Protein AF-A0A438GNC3-F1 (afdb_monomer_lite)

Secondary structure (DSSP, 8-state):
-PPPPHHHHHHHHHHHHHHHHHHHHHHHHHHHHHHHHHHHHHHHHHHHHHHS-TT--SS-TT--HHHHHHHHHHHHHHHHHS-S---------TTTTTS--

InterPro domains:
  IPR000477 Reverse transcriptase domain [PF00078] (32-99)

Sequence (101 aa):
MGALSQEEVVVREGARGEFHKWALMEETSWRLYKILAKVLANRLTKVVCKVVSKFQNAFVEGRQILDAVLVANEAINSMMKSNNCEVLCKLDIKKAYDHAN

Radius of gyration: 27.54 Å; chains: 1; bounding box: 53×39×77 Å

Organism: Vitis vinifera (NCBI:txid29760)

Foldseek 3Di:
DDDDPPVVVVVVVVVVVVVVVVVVVVVVVVVVVVVVVVVVVVVVLVVCVVVPDPQPQPPHPPRDVVVNVVVVVVVVVVVVVPPDDDDDDDDDDPPPPVPDD

pLDDT: mean 73.62, std 10.54, range [45.34, 88.94]

Structure (mmCIF, N/CA/C/O backbone):
data_AF-A0A438GNC3-F1
#
_entry.id   AF-A0A438GNC3-F1
#
loop_
_atom_site.group_PDB
_atom_site.id
_atom_site.type_symbol
_atom_site.label_atom_id
_atom_site.label_alt_id
_atom_site.label_comp_id
_atom_site.label_asym_id
_atom_site.label_entity_id
_atom_site.label_seq_id
_atom_site.pdbx_PDB_ins_code
_atom_site.Cartn_x
_atom_site.Cartn_y
_atom_site.Cartn_z
_atom_site.occupancy
_atom_site.B_iso_or_equiv
_atom_site.auth_seq_id
_atom_site.auth_comp_id
_atom_site.auth_asym_id
_atom_site.auth_atom_id
_atom_site.pdbx_PDB_model_num
ATOM 1 N N . MET A 1 1 ? 35.516 27.659 -39.588 1.00 45.34 1 MET A N 1
ATOM 2 C CA . MET A 1 1 ? 34.314 26.838 -39.332 1.00 45.34 1 MET A CA 1
ATOM 3 C C . MET A 1 1 ? 34.513 25.528 -40.074 1.00 45.34 1 MET A C 1
ATOM 5 O O . MET A 1 1 ? 34.479 25.540 -41.295 1.00 45.34 1 MET A O 1
ATOM 9 N N . GLY A 1 2 ? 34.893 24.462 -39.366 1.00 57.38 2 GLY A N 1
ATOM 10 C CA . GLY A 1 2 ? 35.213 23.173 -39.986 1.00 57.38 2 GLY A CA 1
ATOM 11 C C . GLY A 1 2 ? 33.939 22.458 -40.420 1.00 57.38 2 GLY A C 1
ATOM 12 O O . GLY A 1 2 ? 33.034 22.286 -39.606 1.00 57.38 2 GLY A O 1
ATOM 13 N N . ALA A 1 3 ? 33.855 22.084 -41.695 1.00 63.38 3 ALA A N 1
ATOM 14 C CA . ALA A 1 3 ? 32.825 21.175 -42.171 1.00 63.38 3 ALA A CA 1
ATOM 15 C C . ALA A 1 3 ? 33.071 19.806 -41.521 1.00 63.38 3 ALA A C 1
ATOM 17 O O . ALA A 1 3 ? 34.154 19.243 -41.670 1.00 63.38 3 ALA A O 1
ATOM 18 N N . LEU A 1 4 ? 32.099 19.310 -40.755 1.00 68.75 4 LEU A N 1
ATOM 19 C CA . LEU A 1 4 ? 32.152 17.958 -40.205 1.00 68.75 4 LEU A CA 1
ATOM 20 C C . LEU A 1 4 ? 32.075 16.966 -41.367 1.00 68.75 4 LEU A C 1
ATOM 22 O O . LEU A 1 4 ? 31.210 17.099 -42.238 1.00 68.75 4 LEU A O 1
ATOM 26 N N . SER A 1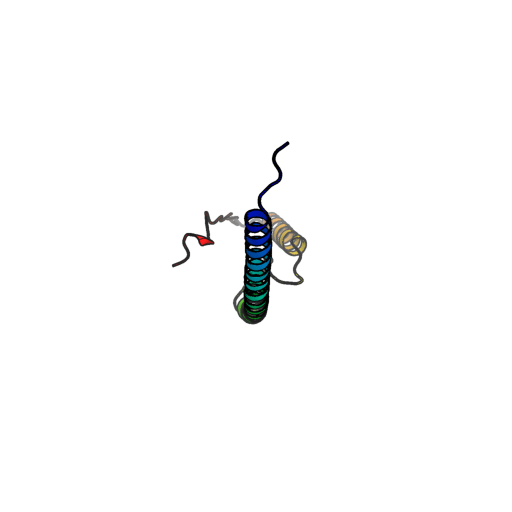 5 ? 32.990 15.998 -41.385 1.00 77.81 5 SER A N 1
ATOM 27 C CA . SER A 1 5 ? 33.048 14.964 -42.414 1.00 77.81 5 SER A CA 1
ATOM 28 C C . SER A 1 5 ? 31.726 14.202 -42.465 1.00 77.81 5 SER A C 1
ATOM 30 O O . SER A 1 5 ? 31.139 13.865 -41.437 1.00 77.81 5 SER A O 1
ATOM 32 N N . GLN A 1 6 ? 31.258 13.922 -43.678 1.00 77.50 6 GLN A N 1
ATOM 33 C CA . GLN A 1 6 ? 29.962 13.297 -43.956 1.00 77.50 6 GLN A CA 1
ATOM 34 C C . GLN A 1 6 ? 29.767 11.962 -43.206 1.00 77.50 6 GLN A C 1
ATOM 36 O O . GLN A 1 6 ? 28.651 11.624 -42.818 1.00 77.50 6 GLN A O 1
ATOM 41 N N . GLU A 1 7 ? 30.860 11.256 -42.908 1.00 77.50 7 GLU A N 1
ATOM 42 C CA . GLU A 1 7 ? 30.883 10.043 -42.083 1.00 77.50 7 GLU A CA 1
ATOM 43 C C . GLU A 1 7 ? 30.495 10.289 -40.619 1.00 77.50 7 GLU A C 1
ATOM 45 O O . GLU A 1 7 ? 29.727 9.511 -40.062 1.00 77.50 7 GLU A O 1
ATOM 50 N N . GLU A 1 8 ? 30.937 11.381 -39.985 1.00 77.25 8 GLU A N 1
ATOM 51 C CA . GLU A 1 8 ? 30.569 11.679 -38.592 1.00 77.25 8 GLU A CA 1
ATOM 52 C C . GLU A 1 8 ? 29.079 12.000 -38.455 1.00 77.25 8 GLU A C 1
ATOM 54 O O . GLU A 1 8 ? 28.445 11.647 -37.457 1.00 77.25 8 GLU A O 1
ATOM 59 N N . VAL A 1 9 ? 28.505 12.653 -39.470 1.00 78.56 9 VAL A N 1
ATOM 60 C CA . VAL A 1 9 ? 27.064 12.919 -39.529 1.00 78.56 9 VAL A CA 1
ATOM 61 C C . VAL A 1 9 ? 26.305 11.599 -39.643 1.00 78.56 9 VAL A C 1
ATOM 63 O O . VAL A 1 9 ? 25.396 11.367 -38.851 1.00 78.56 9 VAL A O 1
ATOM 66 N N . VAL A 1 10 ? 26.724 10.696 -40.534 1.00 80.31 10 VAL A N 1
ATOM 67 C CA . VAL A 1 10 ? 26.112 9.365 -40.697 1.00 80.31 10 VAL A CA 1
ATOM 68 C C . VAL A 1 10 ? 26.254 8.506 -39.433 1.00 80.31 10 VAL A C 1
ATOM 70 O O . VAL A 1 10 ? 25.293 7.855 -39.027 1.00 80.31 10 VAL A O 1
ATOM 73 N N . VAL A 1 11 ? 27.401 8.545 -38.749 1.00 81.12 11 VAL A N 1
ATOM 74 C CA . VAL A 1 11 ? 27.616 7.831 -37.477 1.00 81.12 11 VAL A CA 1
ATOM 75 C C . VAL A 1 11 ? 26.701 8.375 -36.376 1.00 81.12 11 VAL A C 1
ATOM 77 O O . VAL A 1 11 ? 26.101 7.601 -35.629 1.00 81.12 11 VAL A O 1
ATOM 80 N N . ARG A 1 12 ? 26.531 9.701 -36.286 1.00 76.12 12 ARG A N 1
ATOM 81 C CA . ARG A 1 12 ? 25.614 10.335 -35.324 1.00 76.12 12 ARG A CA 1
ATOM 82 C C . ARG A 1 12 ? 24.147 10.043 -35.632 1.00 76.12 12 ARG A C 1
ATOM 84 O O . ARG A 1 12 ? 23.365 9.848 -34.705 1.00 76.12 12 ARG A O 1
ATOM 91 N N . GLU A 1 13 ? 23.775 9.998 -36.907 1.00 81.62 13 GLU A N 1
ATOM 92 C CA . GLU A 1 13 ? 22.441 9.596 -37.367 1.00 81.62 13 GLU A CA 1
ATOM 93 C C . GLU A 1 13 ? 22.157 8.125 -37.019 1.00 81.62 13 GLU A C 1
ATOM 95 O O . GLU A 1 13 ? 21.114 7.823 -36.438 1.00 81.62 13 GLU A O 1
ATOM 100 N N . GLY A 1 14 ? 23.113 7.224 -37.278 1.00 81.06 14 GLY A N 1
ATOM 101 C CA . GLY A 1 14 ? 23.021 5.805 -36.925 1.00 81.06 14 GLY A CA 1
ATOM 102 C C . GLY A 1 14 ? 22.894 5.585 -35.418 1.00 81.06 14 GLY A C 1
ATOM 103 O O . GLY A 1 14 ? 21.996 4.871 -34.973 1.00 81.06 14 GLY A O 1
ATOM 104 N N . ALA A 1 15 ? 23.716 6.274 -34.621 1.00 83.44 15 ALA A N 1
ATOM 105 C CA . ALA A 1 15 ? 23.622 6.232 -33.165 1.00 83.44 15 ALA A CA 1
ATOM 106 C C . ALA A 1 15 ? 22.255 6.735 -32.678 1.00 83.44 15 ALA A C 1
ATOM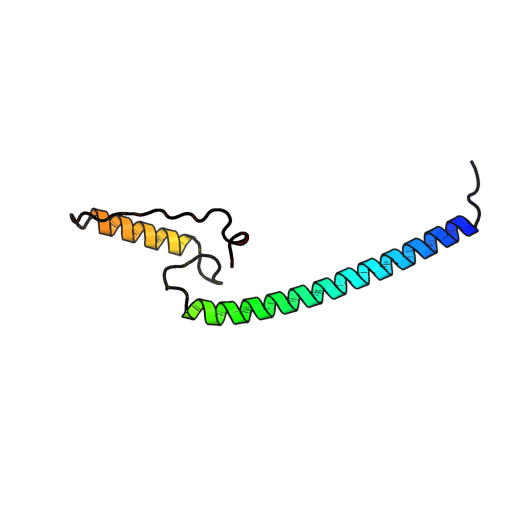 108 O O . ALA A 1 15 ? 21.622 6.082 -31.853 1.00 83.44 15 ALA A O 1
ATOM 109 N N . ARG A 1 16 ? 21.746 7.853 -33.218 1.00 79.50 16 ARG A N 1
ATOM 110 C CA . ARG A 1 16 ? 20.408 8.370 -32.874 1.00 79.50 16 ARG A CA 1
ATOM 111 C C . ARG A 1 16 ? 19.295 7.374 -33.192 1.00 79.50 16 ARG A C 1
ATOM 113 O O . ARG A 1 16 ? 18.373 7.241 -32.386 1.00 79.50 16 ARG A O 1
ATOM 120 N N . GLY A 1 17 ? 19.375 6.691 -34.333 1.00 83.31 17 GLY A N 1
ATOM 121 C CA . GLY A 1 17 ? 18.418 5.656 -34.720 1.00 83.31 17 GLY A CA 1
ATOM 122 C C . GLY A 1 17 ? 18.450 4.453 -33.777 1.00 83.31 17 GLY A C 1
ATOM 123 O O . GLY A 1 17 ? 17.399 3.974 -33.356 1.00 83.31 17 GLY A O 1
ATOM 124 N N . GLU A 1 18 ? 19.643 4.012 -33.382 1.00 87.00 18 GLU A N 1
ATOM 125 C CA . GLU A 1 18 ? 19.821 2.962 -32.378 1.00 87.00 18 GLU A CA 1
ATOM 126 C C . GLU A 1 18 ? 19.235 3.390 -31.027 1.00 87.00 18 GLU A C 1
ATOM 128 O O . GLU A 1 18 ? 18.390 2.679 -30.489 1.00 87.00 18 GLU A O 1
ATOM 133 N N . PHE A 1 19 ? 19.570 4.578 -30.509 1.00 83.50 19 PHE A N 1
ATOM 134 C CA . PHE A 1 19 ? 19.012 5.088 -29.247 1.00 83.50 19 PHE A CA 1
ATOM 135 C C . PHE A 1 19 ? 17.477 5.131 -29.245 1.00 83.50 19 PHE A C 1
ATOM 137 O O . PHE A 1 19 ? 16.863 4.789 -28.238 1.00 83.50 19 PHE A O 1
ATOM 144 N N . HIS A 1 20 ? 16.844 5.485 -30.368 1.00 82.50 20 HIS A N 1
ATOM 145 C CA . HIS A 1 20 ? 15.382 5.436 -30.482 1.00 82.50 20 HIS A CA 1
ATOM 146 C C . HIS A 1 20 ? 14.840 4.006 -30.400 1.00 82.50 20 HIS A C 1
ATOM 148 O O . HIS A 1 20 ? 13.832 3.779 -29.731 1.00 82.50 20 HIS A O 1
ATOM 154 N N . LYS A 1 21 ? 15.503 3.029 -31.032 1.00 86.19 21 LYS A N 1
ATOM 155 C CA . LYS A 1 21 ? 15.119 1.615 -30.904 1.00 86.19 21 LYS A CA 1
ATO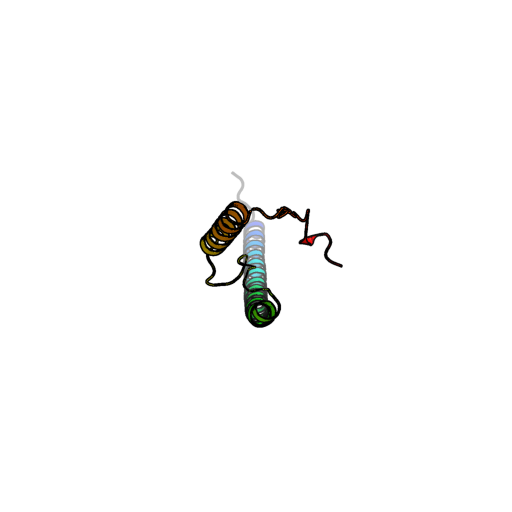M 156 C C . LYS A 1 21 ? 15.249 1.132 -29.458 1.00 86.19 21 LYS A C 1
ATOM 158 O O . LYS A 1 21 ? 14.326 0.489 -28.964 1.00 86.19 21 LYS A O 1
ATOM 163 N N . TRP A 1 22 ? 16.343 1.475 -28.773 1.00 86.19 22 TRP A N 1
ATOM 164 C CA . TRP A 1 22 ? 16.556 1.134 -27.360 1.00 86.19 22 TRP A CA 1
ATOM 165 C C . TRP A 1 22 ? 15.483 1.752 -26.456 1.00 86.19 22 TRP A C 1
ATOM 167 O O . TRP A 1 22 ? 14.879 1.039 -25.658 1.00 86.19 22 TRP A O 1
ATOM 177 N N . ALA A 1 23 ? 15.165 3.036 -26.642 1.00 85.06 23 ALA A N 1
ATOM 178 C CA . ALA A 1 23 ? 14.137 3.725 -25.861 1.00 85.06 23 ALA A CA 1
ATOM 179 C C . ALA A 1 23 ? 12.738 3.107 -26.052 1.00 85.06 23 ALA A C 1
ATOM 181 O O . ALA A 1 23 ? 12.008 2.893 -25.086 1.00 85.06 23 ALA A O 1
ATOM 182 N N . LEU A 1 24 ? 12.372 2.753 -27.289 1.00 84.81 24 LEU A N 1
ATOM 183 C CA . LEU A 1 24 ? 11.100 2.081 -27.579 1.00 84.81 24 LEU A CA 1
ATOM 184 C C . LEU A 1 24 ? 11.043 0.664 -26.985 1.00 84.81 24 LEU A C 1
ATOM 186 O O . LEU A 1 24 ? 9.990 0.226 -26.509 1.00 84.81 24 LEU A O 1
ATOM 190 N N . MET A 1 25 ? 12.164 -0.057 -26.983 1.00 82.62 25 MET A N 1
ATOM 191 C CA . MET A 1 25 ? 12.262 -1.382 -26.369 1.00 82.62 25 MET A CA 1
ATOM 192 C C . MET A 1 25 ? 12.108 -1.308 -24.841 1.00 82.62 25 MET A C 1
ATOM 194 O O . MET A 1 25 ? 11.385 -2.111 -24.248 1.00 82.62 25 MET A O 1
ATOM 198 N N . GLU A 1 26 ? 12.716 -0.308 -24.205 1.00 82.50 26 GLU A N 1
ATOM 199 C CA . GLU A 1 26 ? 12.590 -0.068 -22.766 1.00 82.50 26 GLU A CA 1
ATOM 200 C C . GLU A 1 26 ? 11.160 0.348 -22.382 1.00 82.50 26 GLU A C 1
ATOM 202 O O . GLU A 1 26 ? 10.572 -0.223 -21.459 1.00 82.50 26 GLU A O 1
ATOM 207 N N . GLU A 1 27 ? 10.538 1.255 -23.143 1.00 81.00 27 GLU A N 1
ATOM 208 C CA . GLU A 1 27 ? 9.152 1.670 -22.912 1.00 81.00 27 GLU A CA 1
ATOM 209 C C . GLU A 1 27 ? 8.153 0.517 -23.050 1.00 81.00 27 GLU A C 1
ATOM 211 O O . GLU A 1 27 ? 7.213 0.403 -22.257 1.00 81.00 27 GLU A O 1
ATOM 216 N N . THR A 1 28 ? 8.314 -0.335 -24.062 1.00 83.94 28 THR A N 1
ATOM 217 C CA . THR A 1 28 ? 7.391 -1.454 -24.306 1.00 83.94 28 THR A CA 1
ATOM 218 C C . THR A 1 28 ? 7.521 -2.535 -23.237 1.00 83.94 28 THR A C 1
ATOM 220 O O . THR A 1 28 ? 6.502 -2.996 -22.715 1.00 83.94 28 THR A O 1
ATOM 223 N N . SER A 1 29 ? 8.749 -2.872 -22.837 1.00 88.94 29 SER A N 1
ATOM 224 C CA . SER A 1 29 ? 9.013 -3.807 -21.739 1.00 88.94 29 SER A CA 1
ATOM 225 C C . SER A 1 29 ? 8.438 -3.294 -20.411 1.00 88.94 29 SER A C 1
ATOM 227 O O . SER A 1 29 ? 7.708 -4.003 -19.708 1.00 88.94 29 SER A O 1
ATOM 229 N N . TRP A 1 30 ? 8.652 -2.009 -20.112 1.00 85.44 30 TRP A N 1
ATOM 230 C CA . TRP A 1 30 ? 8.112 -1.357 -18.920 1.00 85.44 30 TRP A CA 1
ATOM 231 C C . TRP A 1 30 ? 6.579 -1.354 -18.880 1.00 85.44 30 TRP A C 1
ATOM 233 O O . TRP A 1 30 ? 5.971 -1.625 -17.839 1.00 85.44 30 TRP A O 1
ATOM 243 N N . ARG A 1 31 ? 5.922 -1.082 -20.015 1.00 85.88 31 ARG A N 1
ATOM 244 C CA . ARG A 1 31 ? 4.453 -1.095 -20.112 1.00 85.88 31 ARG A CA 1
ATOM 245 C C . ARG A 1 31 ? 3.875 -2.471 -19.782 1.00 85.88 31 ARG A C 1
ATOM 247 O O . ARG A 1 31 ? 2.891 -2.541 -19.044 1.00 85.88 31 ARG A O 1
ATOM 254 N N . LEU A 1 32 ? 4.489 -3.549 -20.270 1.00 86.12 32 LEU A N 1
ATOM 255 C CA . LEU A 1 32 ? 4.065 -4.921 -19.969 1.00 86.12 32 LEU A CA 1
ATOM 256 C C . LEU A 1 32 ? 4.221 -5.244 -18.481 1.00 86.12 32 LEU A C 1
ATOM 258 O O . LEU A 1 32 ? 3.269 -5.714 -17.853 1.00 86.12 32 LEU A O 1
ATOM 262 N N . TYR A 1 33 ? 5.376 -4.917 -17.896 1.00 87.44 33 TYR A N 1
ATOM 263 C CA . TYR A 1 33 ? 5.612 -5.088 -16.462 1.00 87.44 33 TYR A CA 1
ATOM 264 C C . TYR A 1 33 ? 4.572 -4.337 -15.622 1.00 87.44 33 TYR A C 1
ATOM 266 O O . TYR A 1 33 ? 3.991 -4.895 -14.691 1.00 87.44 33 TYR A O 1
ATOM 274 N N . LYS A 1 34 ? 4.256 -3.092 -15.993 1.00 86.62 34 LYS A N 1
ATOM 275 C CA . LYS A 1 34 ? 3.269 -2.266 -15.290 1.00 86.62 34 LYS A CA 1
ATOM 276 C C . LYS A 1 34 ? 1.861 -2.865 -15.339 1.00 86.62 34 LYS A C 1
ATOM 278 O O . LYS A 1 34 ? 1.144 -2.816 -14.339 1.00 86.62 34 LYS A O 1
ATOM 283 N N . ILE A 1 35 ? 1.459 -3.439 -16.476 1.00 87.06 35 ILE A N 1
ATOM 284 C CA . ILE A 1 35 ? 0.161 -4.116 -16.618 1.00 87.06 35 ILE A CA 1
ATOM 285 C C . ILE A 1 35 ? 0.126 -5.376 -15.749 1.00 87.06 35 ILE A C 1
ATOM 287 O O . ILE A 1 35 ? -0.823 -5.558 -14.986 1.00 87.06 35 ILE A O 1
ATOM 291 N N . LEU A 1 36 ? 1.170 -6.207 -15.804 1.00 85.62 36 LEU A N 1
ATOM 292 C CA . LEU A 1 36 ? 1.279 -7.420 -14.989 1.00 85.62 36 LEU A CA 1
ATOM 293 C C . LEU A 1 36 ? 1.242 -7.103 -13.490 1.00 85.62 36 LEU A C 1
ATOM 295 O O . LEU A 1 36 ? 0.457 -7.703 -12.755 1.00 85.62 36 LEU A O 1
ATOM 299 N N . ALA A 1 37 ? 2.013 -6.106 -13.049 1.00 86.25 37 ALA A N 1
ATOM 300 C CA . ALA A 1 37 ? 2.016 -5.637 -11.669 1.00 86.25 37 ALA A CA 1
ATOM 301 C C . ALA A 1 37 ? 0.626 -5.149 -11.233 1.00 86.25 37 ALA A C 1
ATOM 303 O O . ALA A 1 37 ? 0.171 -5.472 -10.137 1.00 86.25 37 ALA A O 1
ATOM 304 N N . LYS A 1 38 ? -0.095 -4.432 -12.105 1.00 83.50 38 LYS A N 1
ATOM 305 C CA . LYS A 1 38 ? -1.443 -3.929 -11.811 1.00 83.50 38 LYS A CA 1
ATOM 306 C C . LYS A 1 38 ? -2.484 -5.047 -11.726 1.00 83.50 38 LYS A C 1
ATOM 308 O O . LYS A 1 38 ? -3.331 -5.024 -10.838 1.00 83.50 38 LYS A O 1
ATOM 313 N N . VAL A 1 39 ? -2.408 -6.056 -12.596 1.00 85.94 39 VAL A N 1
ATOM 314 C CA . VAL A 1 39 ? -3.275 -7.245 -12.519 1.00 85.94 39 VAL A CA 1
ATOM 315 C C . VAL A 1 39 ? -2.995 -8.036 -11.243 1.00 85.94 39 VAL A C 1
ATOM 317 O O . VAL A 1 39 ? -3.935 -8.448 -10.559 1.00 85.94 39 VAL A O 1
ATOM 320 N N . LEU A 1 40 ? -1.720 -8.225 -10.896 1.00 83.81 40 LEU A N 1
ATOM 321 C CA . LEU A 1 40 ? -1.323 -8.916 -9.675 1.00 83.81 40 LEU A CA 1
ATOM 322 C C . LEU A 1 40 ? -1.814 -8.164 -8.435 1.00 83.81 40 LEU A C 1
ATOM 324 O O . LEU A 1 40 ? -2.452 -8.776 -7.581 1.00 83.81 40 LEU A O 1
ATOM 328 N N . ALA A 1 41 ? -1.609 -6.846 -8.386 1.00 80.44 41 ALA A N 1
ATOM 329 C CA . ALA A 1 41 ? -2.118 -5.989 -7.323 1.00 80.44 41 ALA A CA 1
ATOM 330 C C . ALA A 1 41 ? -3.641 -6.119 -7.193 1.00 80.44 41 ALA A C 1
ATOM 332 O O . ALA A 1 41 ? -4.129 -6.428 -6.116 1.00 80.44 41 ALA A O 1
ATOM 333 N N . ASN A 1 42 ? -4.398 -6.023 -8.290 1.00 80.25 42 ASN A N 1
ATOM 334 C CA . ASN A 1 42 ? -5.860 -6.145 -8.257 1.00 80.25 42 ASN A CA 1
ATOM 335 C C . ASN A 1 42 ? -6.344 -7.517 -7.753 1.00 80.25 42 ASN A C 1
ATOM 337 O O . ASN A 1 42 ? -7.373 -7.610 -7.080 1.00 80.25 42 ASN A O 1
ATOM 341 N N . ARG A 1 43 ? -5.626 -8.602 -8.071 1.00 79.81 43 ARG A N 1
ATOM 342 C CA . ARG A 1 43 ? -5.937 -9.948 -7.558 1.00 79.81 43 ARG A CA 1
ATOM 343 C C . ARG A 1 43 ? -5.580 -10.085 -6.082 1.00 79.81 43 ARG A C 1
ATOM 345 O O . ARG A 1 43 ? -6.373 -10.651 -5.331 1.00 79.81 43 ARG A O 1
ATOM 352 N N . LEU A 1 44 ? -4.430 -9.553 -5.672 1.00 76.06 44 LEU A N 1
ATOM 353 C CA . LEU A 1 44 ? -3.991 -9.547 -4.280 1.00 76.06 44 LEU A CA 1
ATOM 354 C C . LEU A 1 44 ? -4.933 -8.711 -3.422 1.00 76.06 44 LEU A C 1
ATOM 356 O O . LEU A 1 44 ? -5.384 -9.217 -2.406 1.00 76.06 44 LEU A O 1
ATOM 360 N N . THR A 1 45 ? -5.346 -7.522 -3.860 1.00 69.38 45 THR A N 1
ATOM 361 C CA . THR A 1 45 ? -6.311 -6.680 -3.141 1.00 69.38 45 THR A CA 1
ATOM 362 C C . THR A 1 45 ? -7.603 -7.438 -2.837 1.00 69.38 45 THR A C 1
ATOM 364 O O . THR A 1 45 ? -8.087 -7.375 -1.716 1.00 69.38 45 THR A O 1
ATOM 367 N N . LYS A 1 46 ? -8.129 -8.261 -3.757 1.00 67.62 46 LYS A N 1
ATOM 368 C CA . LYS A 1 46 ? -9.335 -9.076 -3.492 1.00 67.62 46 LYS A CA 1
ATOM 369 C C . LYS A 1 46 ? -9.157 -10.111 -2.375 1.00 67.62 46 LYS A C 1
ATOM 371 O O . LYS A 1 46 ? -10.124 -10.425 -1.684 1.00 67.62 46 LYS A O 1
ATOM 376 N N . VAL A 1 47 ? -7.959 -10.673 -2.222 1.00 69.62 47 VAL A N 1
ATOM 377 C CA . VAL A 1 47 ? -7.648 -11.676 -1.187 1.00 69.62 47 VAL A CA 1
ATOM 378 C C . VAL A 1 47 ? -7.251 -10.990 0.116 1.00 69.62 47 VAL A C 1
ATOM 380 O O . VAL A 1 47 ? -7.755 -11.342 1.178 1.00 69.62 47 VAL A O 1
ATOM 383 N N . VAL A 1 48 ? -6.420 -9.955 0.027 1.00 66.38 48 VAL A N 1
ATOM 384 C CA . VAL A 1 48 ? -6.001 -9.105 1.139 1.00 66.38 48 VAL A CA 1
ATOM 385 C C . VAL A 1 48 ? -7.220 -8.454 1.782 1.00 66.38 48 VAL A C 1
ATOM 387 O O . VAL A 1 48 ? -7.330 -8.522 2.991 1.00 66.38 48 VAL A O 1
ATOM 390 N N . CYS A 1 49 ? -8.218 -7.972 1.036 1.00 61.72 49 CYS A N 1
ATOM 391 C CA . CYS A 1 49 ? -9.466 -7.460 1.617 1.00 61.72 49 CYS A CA 1
ATOM 392 C C . CYS A 1 49 ? -10.266 -8.494 2.433 1.00 61.72 49 CYS A C 1
ATOM 394 O O . CYS A 1 49 ? -11.112 -8.087 3.224 1.00 61.72 49 CYS A O 1
ATOM 396 N N . LYS A 1 50 ? -10.032 -9.805 2.257 1.00 62.31 50 LYS A N 1
ATOM 397 C CA . LYS A 1 50 ? -10.632 -10.858 3.100 1.00 62.31 50 LYS A CA 1
ATOM 398 C C . LYS A 1 50 ? -9.810 -11.156 4.356 1.00 62.31 50 LYS A C 1
ATOM 400 O O . LYS A 1 50 ? -10.380 -11.592 5.348 1.00 62.31 50 LYS A O 1
ATOM 405 N N . VAL A 1 51 ? -8.493 -10.958 4.299 1.00 60.97 51 VAL A N 1
ATOM 406 C CA . VAL A 1 51 ? -7.554 -11.208 5.410 1.00 60.97 51 VAL A CA 1
ATOM 407 C C . VAL A 1 51 ? -7.376 -9.961 6.285 1.00 60.97 51 VAL A C 1
ATOM 409 O O . VAL A 1 51 ? -7.131 -10.054 7.483 1.00 60.97 51 VAL A O 1
ATOM 412 N N . VAL A 1 52 ? -7.530 -8.783 5.690 1.00 58.22 52 VAL A N 1
ATOM 413 C CA . VAL A 1 52 ? -7.362 -7.481 6.322 1.00 58.22 52 VAL A CA 1
ATOM 414 C C . VAL A 1 52 ? -8.641 -7.079 7.047 1.00 58.22 52 VAL A C 1
ATOM 416 O O . VAL A 1 52 ? -9.737 -7.097 6.487 1.00 58.22 52 VAL A O 1
ATOM 419 N N . SER A 1 53 ? -8.482 -6.703 8.316 1.00 56.81 53 SER A N 1
ATOM 420 C CA . SER A 1 53 ? -9.578 -6.306 9.198 1.00 56.81 53 SER A CA 1
ATOM 421 C C . SER A 1 53 ? -10.367 -5.114 8.639 1.00 56.81 53 SER A C 1
ATOM 423 O O . SER A 1 53 ? -9.827 -4.246 7.945 1.00 56.81 53 SER A O 1
ATOM 425 N N . LYS A 1 54 ? -11.659 -5.028 8.986 1.00 58.84 54 LYS A N 1
ATOM 426 C CA . LYS A 1 54 ? -12.572 -3.945 8.565 1.00 58.84 54 LYS A CA 1
ATOM 427 C C . LYS A 1 54 ? -12.060 -2.540 8.917 1.00 58.84 54 LYS A C 1
ATO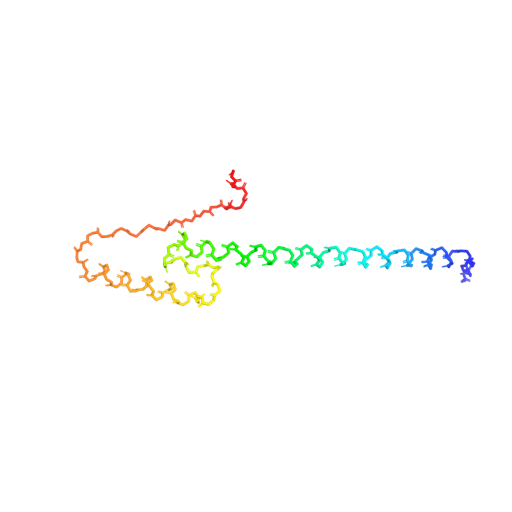M 429 O O . LYS A 1 54 ? -12.495 -1.578 8.301 1.00 58.84 54 LYS A O 1
ATOM 434 N N . PHE A 1 55 ? -11.118 -2.436 9.852 1.00 55.19 55 PHE A N 1
ATOM 435 C CA . PHE A 1 55 ? -10.564 -1.178 10.352 1.00 55.19 55 PHE A CA 1
ATOM 436 C C . PHE A 1 55 ? -9.267 -0.722 9.666 1.00 55.19 55 PHE A C 1
ATOM 438 O O . PHE A 1 55 ? -8.805 0.392 9.901 1.00 55.19 55 PHE A O 1
ATOM 445 N N . GLN A 1 56 ? -8.656 -1.546 8.811 1.00 57.97 56 GLN A N 1
ATOM 446 C CA . GLN A 1 56 ? -7.432 -1.166 8.107 1.00 57.97 56 GLN A CA 1
ATOM 447 C C . GLN A 1 56 ? -7.807 -0.447 6.802 1.00 57.97 56 GLN A C 1
ATOM 449 O O . GLN A 1 56 ? -8.114 -1.063 5.783 1.00 57.97 56 GLN A O 1
ATOM 454 N N . ASN A 1 57 ? -7.845 0.884 6.881 1.00 56.53 57 ASN A N 1
ATOM 455 C CA . ASN A 1 57 ? -8.342 1.777 5.826 1.00 56.53 57 ASN A CA 1
ATOM 456 C C . ASN A 1 57 ? -7.253 2.307 4.876 1.00 56.53 57 ASN A C 1
ATOM 458 O O . ASN A 1 57 ? -7.558 3.051 3.949 1.00 56.53 57 ASN A O 1
ATOM 462 N N . ALA A 1 58 ? -5.988 1.928 5.074 1.00 51.75 58 ALA A N 1
ATOM 463 C CA . ALA A 1 58 ? -4.894 2.315 4.187 1.00 51.75 58 ALA A CA 1
ATOM 464 C C . ALA A 1 58 ? -4.788 1.352 2.987 1.00 51.75 58 ALA A C 1
ATOM 466 O O . ALA A 1 58 ? -4.814 0.137 3.166 1.00 51.75 58 ALA A O 1
ATOM 467 N N . PHE A 1 59 ? -4.623 1.903 1.777 1.00 53.16 59 PHE A N 1
ATOM 468 C CA . PHE A 1 59 ? -4.377 1.179 0.514 1.00 53.16 59 PHE A CA 1
ATOM 469 C C . PHE A 1 59 ? -5.524 0.303 -0.038 1.00 53.16 59 PHE A C 1
ATOM 471 O O . PHE A 1 59 ? -5.282 -0.546 -0.896 1.00 53.16 59 PHE A O 1
ATOM 478 N N . VAL A 1 60 ? -6.777 0.523 0.378 1.00 58.50 60 VAL A N 1
ATOM 479 C CA . VAL A 1 60 ? -7.958 -0.144 -0.208 1.00 58.50 60 VAL A CA 1
ATOM 480 C C . VAL A 1 60 ? -8.717 0.829 -1.113 1.00 58.50 60 VAL A C 1
ATOM 482 O O . VAL A 1 60 ? -9.066 1.931 -0.695 1.00 58.50 60 VAL A O 1
ATOM 485 N N . GLU A 1 61 ? -8.990 0.421 -2.355 1.00 52.75 61 GLU A N 1
ATOM 486 C CA . GLU A 1 61 ? -9.789 1.201 -3.308 1.00 52.75 61 GLU A CA 1
ATOM 487 C C . GLU A 1 61 ? -11.194 1.466 -2.731 1.00 52.75 61 GLU A C 1
ATOM 489 O O . GLU A 1 61 ? -11.898 0.535 -2.340 1.00 52.75 61 GLU A O 1
ATOM 494 N N . GLY A 1 62 ? -11.580 2.742 -2.628 1.00 60.38 62 GLY A N 1
ATOM 495 C CA . GLY A 1 62 ? -12.889 3.165 -2.114 1.00 60.38 62 GLY A CA 1
ATOM 496 C C . GLY A 1 62 ? -12.983 3.444 -0.608 1.00 60.38 62 GLY A C 1
ATOM 497 O O . GLY A 1 62 ? -14.051 3.856 -0.168 1.00 60.38 62 GLY A O 1
ATOM 498 N N . ARG A 1 63 ? -11.908 3.282 0.182 1.00 60.47 63 ARG A N 1
ATOM 499 C CA . ARG A 1 63 ? -11.877 3.748 1.584 1.00 60.47 63 ARG A CA 1
ATOM 500 C C . ARG A 1 63 ? -11.101 5.049 1.687 1.00 60.47 63 ARG A C 1
ATOM 502 O O . ARG A 1 63 ? -9.941 5.118 1.281 1.00 60.47 63 ARG A O 1
ATOM 509 N N . GLN A 1 64 ? -11.747 6.090 2.200 1.00 62.75 64 GLN A N 1
ATOM 510 C CA . GLN A 1 64 ? -11.096 7.382 2.378 1.00 62.75 64 GLN A CA 1
ATOM 511 C C . GLN A 1 64 ? -10.384 7.416 3.728 1.00 62.75 64 GLN A C 1
ATOM 513 O O . GLN A 1 64 ? -10.823 6.806 4.701 1.00 62.75 64 GLN A O 1
ATOM 518 N N . ILE A 1 65 ? -9.300 8.189 3.819 1.00 70.44 65 ILE A N 1
ATOM 519 C CA . ILE A 1 65 ? -8.606 8.401 5.098 1.00 70.44 65 ILE A CA 1
ATOM 520 C C . ILE A 1 65 ? -9.542 8.987 6.169 1.00 70.44 65 ILE A C 1
ATOM 522 O O . ILE A 1 65 ? -9.357 8.740 7.358 1.00 70.44 65 ILE A O 1
ATOM 526 N N . LEU A 1 66 ? -10.592 9.691 5.733 1.00 67.94 66 LEU A N 1
ATOM 527 C CA . LEU A 1 66 ? -11.650 10.229 6.582 1.00 67.94 66 LEU A CA 1
ATOM 528 C C . LEU A 1 66 ? -12.404 9.139 7.353 1.00 67.94 66 LEU A C 1
ATOM 530 O O . LEU A 1 66 ? -12.689 9.349 8.527 1.00 67.94 66 LEU A O 1
ATOM 534 N N . ASP A 1 67 ? -12.640 7.965 6.760 1.00 70.31 67 ASP A N 1
ATOM 535 C CA . ASP A 1 67 ? -13.308 6.850 7.446 1.00 70.31 67 ASP A CA 1
ATOM 536 C C . ASP A 1 67 ? -12.452 6.328 8.609 1.00 70.31 67 ASP A C 1
ATOM 538 O O . ASP A 1 67 ? -12.963 5.967 9.665 1.00 70.31 67 ASP A O 1
ATOM 542 N N . ALA A 1 68 ? -11.123 6.325 8.446 1.00 71.94 68 ALA A N 1
ATOM 543 C CA . ALA A 1 68 ? -10.192 5.938 9.506 1.00 71.94 68 ALA A CA 1
ATOM 544 C C . ALA A 1 68 ? -10.198 6.942 10.667 1.00 71.94 68 ALA A C 1
ATOM 546 O O . ALA A 1 68 ? -10.185 6.546 11.831 1.00 71.94 68 ALA A O 1
ATOM 547 N N . VAL A 1 69 ? -10.242 8.237 10.344 1.00 74.94 69 VAL A N 1
ATOM 548 C CA . VAL A 1 69 ? -10.289 9.321 11.335 1.00 74.94 69 VAL A CA 1
ATOM 549 C C . VAL A 1 69 ? -11.623 9.322 12.084 1.00 74.94 69 VAL A C 1
ATOM 551 O O . VAL A 1 69 ? -11.632 9.501 13.298 1.00 74.94 69 VAL A O 1
ATOM 554 N N . LEU A 1 70 ? -12.739 9.074 11.391 1.00 79.12 70 LEU A N 1
ATOM 555 C CA . LEU A 1 70 ? -14.068 8.963 11.998 1.00 79.12 70 LEU A CA 1
ATOM 556 C C . LEU A 1 70 ? -14.129 7.823 13.016 1.00 79.12 70 LEU A C 1
ATOM 558 O O . LEU A 1 70 ? -14.514 8.057 14.159 1.00 79.12 70 LEU A O 1
ATOM 562 N N . VAL A 1 71 ? -13.666 6.629 12.634 1.00 79.88 71 VAL A N 1
ATOM 563 C CA . VAL A 1 71 ? -13.613 5.470 13.539 1.00 79.88 71 VAL A CA 1
ATOM 564 C C . VAL A 1 71 ? -12.705 5.741 14.742 1.00 79.88 71 VAL A C 1
ATOM 566 O O . VAL A 1 71 ? -13.065 5.406 15.867 1.00 79.88 71 VAL A O 1
ATOM 569 N N . ALA A 1 72 ? -11.545 6.374 14.538 1.00 78.06 72 ALA A N 1
ATOM 570 C CA . ALA A 1 72 ? -10.639 6.720 15.633 1.00 78.06 72 ALA A CA 1
ATOM 571 C C . ALA A 1 72 ? -11.262 7.741 16.600 1.00 78.06 72 ALA A C 1
ATOM 573 O O . ALA A 1 72 ? -11.162 7.582 17.815 1.00 78.06 72 ALA A O 1
ATOM 574 N N . ASN A 1 73 ? -11.940 8.763 16.073 1.00 81.25 73 ASN A N 1
ATOM 575 C CA . ASN A 1 73 ? -12.630 9.762 16.885 1.00 81.25 73 ASN A CA 1
ATOM 576 C C . ASN A 1 73 ? -13.779 9.146 17.690 1.00 81.25 73 ASN A C 1
ATOM 578 O O . ASN A 1 73 ? -13.952 9.483 18.860 1.00 81.25 73 ASN A O 1
ATOM 582 N N . GLU A 1 74 ? -14.548 8.237 17.092 1.00 81.81 74 GLU A N 1
ATOM 583 C CA . GLU A 1 74 ? -15.623 7.529 17.788 1.00 81.81 74 GLU A CA 1
ATOM 584 C C . GLU A 1 74 ? -15.075 6.608 18.885 1.00 81.81 74 GLU A C 1
ATOM 586 O O . GLU A 1 74 ? -15.586 6.629 20.005 1.00 81.81 74 GLU A O 1
ATOM 591 N N . ALA A 1 75 ? -13.984 5.883 18.613 1.00 79.56 75 ALA A N 1
ATOM 592 C CA . ALA A 1 75 ? -13.302 5.051 19.602 1.00 79.56 75 ALA A CA 1
ATOM 593 C C . ALA A 1 75 ? -12.778 5.875 20.792 1.00 79.56 75 ALA A C 1
ATOM 595 O O . ALA A 1 75 ? -13.025 5.516 21.939 1.00 79.56 75 ALA A O 1
ATOM 596 N N . ILE A 1 76 ? -12.134 7.022 20.541 1.00 80.62 76 ILE A N 1
ATOM 597 C CA . ILE A 1 76 ? -11.658 7.928 21.601 1.00 80.62 76 ILE A CA 1
ATOM 598 C C . ILE A 1 76 ? -12.832 8.500 22.408 1.00 80.62 76 ILE A C 1
ATOM 600 O O . ILE A 1 76 ? -12.767 8.580 23.633 1.00 80.62 76 ILE A O 1
ATOM 604 N N . ASN A 1 77 ? -13.919 8.890 21.741 1.00 83.62 77 ASN A N 1
ATOM 605 C CA . ASN A 1 77 ? -15.107 9.414 22.412 1.00 83.62 77 ASN A CA 1
ATOM 606 C C . ASN A 1 77 ? -15.810 8.338 23.258 1.00 83.62 77 ASN A C 1
ATOM 608 O O . ASN A 1 77 ? -16.324 8.638 24.334 1.00 83.62 77 ASN A O 1
ATOM 612 N N . SER A 1 78 ? -15.817 7.083 22.797 1.00 80.62 78 SER A N 1
ATOM 613 C CA . SER A 1 78 ? -16.307 5.935 23.566 1.00 80.62 78 SER A CA 1
ATOM 614 C C . SER A 1 78 ? -15.438 5.689 24.798 1.00 80.62 78 SER A C 1
ATOM 616 O O . SER A 1 78 ? -15.978 5.604 25.898 1.00 80.62 78 SER A O 1
ATOM 618 N N . MET A 1 79 ? -14.113 5.688 24.628 1.00 78.06 79 MET A N 1
ATOM 619 C CA . MET A 1 79 ? -13.136 5.558 25.709 1.00 78.06 79 MET A CA 1
ATOM 620 C C . MET A 1 79 ? -13.313 6.640 26.778 1.00 78.06 79 MET A C 1
ATOM 622 O O . MET A 1 79 ? -13.295 6.339 27.962 1.00 78.06 79 MET A O 1
ATOM 626 N N . MET A 1 80 ? -13.535 7.902 26.390 1.00 76.31 80 MET A N 1
ATOM 627 C CA . MET A 1 80 ? -13.783 8.978 27.361 1.00 76.31 80 MET A CA 1
ATOM 628 C C . MET A 1 80 ? -15.110 8.818 28.114 1.00 76.31 80 MET A C 1
ATOM 630 O O . MET A 1 80 ? -15.230 9.271 29.251 1.00 76.31 80 MET A O 1
ATOM 634 N N . LYS A 1 81 ? -16.126 8.211 27.487 1.00 79.31 81 LYS A N 1
ATOM 635 C CA . LYS A 1 81 ? -17.441 7.982 28.107 1.00 79.31 81 LYS A CA 1
ATOM 636 C C . LYS A 1 81 ? -17.459 6.749 29.005 1.00 79.31 81 LYS A C 1
ATOM 638 O O . LYS A 1 81 ? -18.207 6.724 29.983 1.00 79.31 81 LYS A O 1
ATOM 643 N N . SER A 1 82 ? -16.661 5.732 28.696 1.00 68.94 82 SER A N 1
ATOM 644 C CA . SER A 1 82 ? -16.442 4.595 29.579 1.00 68.94 82 SER A CA 1
ATOM 645 C C . SER A 1 82 ? -15.368 4.958 30.603 1.00 68.94 82 SER A C 1
ATOM 647 O O . SER A 1 82 ? -14.201 5.034 30.261 1.00 68.94 82 SER A O 1
ATOM 649 N N . ASN A 1 83 ? -15.721 5.133 31.877 1.00 62.97 83 ASN A N 1
ATOM 650 C CA . ASN A 1 83 ? -14.768 5.363 32.985 1.00 62.97 83 ASN A CA 1
ATOM 651 C C . ASN A 1 83 ? -13.825 4.162 33.276 1.00 62.97 83 ASN A C 1
ATOM 653 O O . ASN A 1 83 ? -13.351 3.983 34.396 1.00 62.97 83 ASN A O 1
ATOM 657 N N . ASN A 1 84 ? -13.568 3.312 32.285 1.00 62.66 84 ASN A N 1
ATOM 658 C CA . ASN A 1 84 ? -12.657 2.184 32.360 1.00 62.66 84 ASN A CA 1
ATOM 659 C C . ASN A 1 84 ? -11.286 2.618 31.835 1.00 62.66 84 ASN A C 1
ATOM 661 O O . ASN A 1 84 ? -11.190 3.370 30.869 1.00 62.66 84 ASN A O 1
ATOM 665 N N . CYS A 1 85 ? -10.218 2.146 32.476 1.00 57.66 85 CYS A N 1
ATOM 666 C CA . CYS A 1 85 ? -8.849 2.456 32.078 1.00 57.66 85 CYS A CA 1
ATOM 667 C C . CYS A 1 85 ? -8.530 1.761 30.743 1.00 57.66 85 CYS A C 1
ATOM 669 O O . CYS A 1 85 ? -8.153 0.590 30.718 1.00 57.66 85 CYS A O 1
ATOM 671 N N . GLU A 1 86 ? -8.739 2.465 29.635 1.00 66.44 86 GLU A N 1
ATOM 672 C CA . GLU A 1 86 ? -8.418 2.002 28.286 1.00 66.44 86 GLU A CA 1
ATOM 673 C C . GLU A 1 86 ?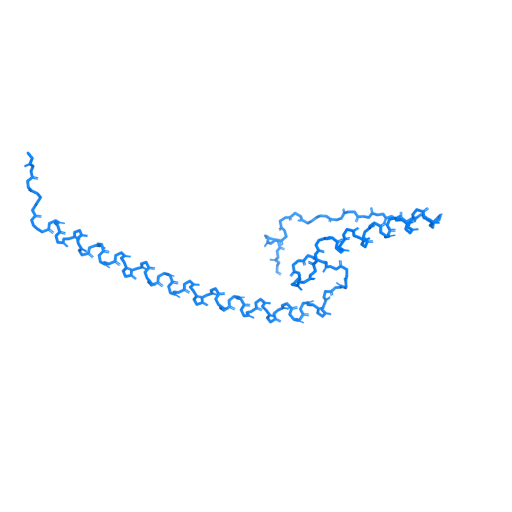 -7.064 2.584 27.850 1.00 66.44 86 GLU A C 1
ATOM 675 O O . GLU A 1 86 ? -6.755 3.752 28.092 1.00 66.44 86 GLU A O 1
ATOM 680 N N . VAL A 1 87 ? -6.222 1.755 27.231 1.00 68.50 87 VAL A N 1
ATOM 681 C CA . VAL A 1 87 ? -4.862 2.132 26.824 1.00 68.50 87 VAL A CA 1
ATOM 682 C C . VAL A 1 87 ? -4.814 2.292 25.309 1.00 68.50 87 VAL A C 1
ATOM 684 O O . VAL A 1 87 ? -5.051 1.338 24.568 1.00 68.50 87 VAL A O 1
ATOM 687 N N . LEU A 1 88 ? -4.453 3.489 24.842 1.00 73.81 88 LEU A N 1
ATOM 688 C CA . LEU A 1 88 ? -4.225 3.771 23.426 1.00 73.81 88 LEU A CA 1
ATOM 689 C C . LEU A 1 88 ? -2.743 3.579 23.074 1.00 73.81 88 LEU A C 1
ATOM 691 O O . LEU A 1 88 ? -1.893 4.387 23.445 1.00 73.81 88 LEU A O 1
ATOM 695 N N . CYS A 1 89 ? -2.432 2.534 22.308 1.00 69.81 89 CYS A N 1
ATOM 696 C CA . CYS A 1 89 ? -1.074 2.259 21.836 1.00 69.81 89 CYS A CA 1
ATOM 697 C C . CYS A 1 89 ? -0.882 2.739 20.393 1.00 69.81 89 CYS A C 1
ATOM 699 O O . CYS A 1 89 ? -1.488 2.202 19.465 1.00 69.81 89 CYS A O 1
ATOM 701 N N . LYS A 1 90 ? 0.015 3.709 20.183 1.00 75.62 90 LYS A N 1
ATOM 702 C CA . LYS A 1 90 ? 0.476 4.098 18.844 1.00 75.62 90 LYS A CA 1
ATOM 703 C C . LYS A 1 90 ? 1.671 3.230 18.449 1.00 75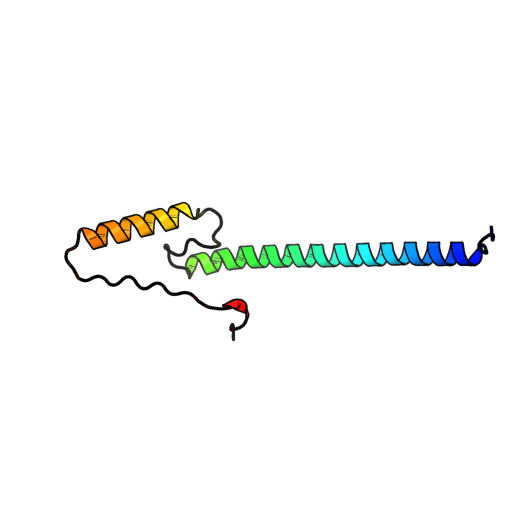.62 90 LYS A C 1
ATOM 705 O O . LYS A 1 90 ? 2.756 3.400 18.996 1.00 75.62 90 LYS A O 1
ATOM 710 N N . LEU A 1 91 ? 1.476 2.323 17.496 1.00 76.88 91 LEU A N 1
ATOM 711 C CA . LEU A 1 91 ? 2.555 1.543 16.888 1.00 76.88 91 LEU A CA 1
ATOM 712 C C . LEU A 1 91 ? 2.936 2.140 15.530 1.00 76.88 91 LEU A C 1
ATOM 714 O O . LEU A 1 91 ? 2.066 2.399 14.703 1.00 76.88 91 LEU A O 1
ATOM 718 N N . ASP A 1 92 ? 4.234 2.334 15.310 1.00 76.81 92 ASP A N 1
ATOM 719 C CA . ASP A 1 92 ? 4.817 2.752 14.033 1.00 76.81 92 ASP A CA 1
ATOM 720 C C . ASP A 1 92 ? 5.932 1.770 13.646 1.00 76.81 92 ASP A C 1
ATOM 722 O O . ASP A 1 92 ? 6.718 1.356 14.502 1.00 76.81 92 ASP A O 1
ATOM 726 N N . ILE A 1 93 ? 5.987 1.362 12.375 1.00 76.12 93 ILE A N 1
ATOM 727 C CA . ILE A 1 93 ? 6.979 0.395 11.879 1.00 76.12 93 ILE A CA 1
ATOM 728 C C . ILE A 1 93 ? 8.002 1.135 11.022 1.00 76.12 93 ILE A C 1
ATOM 730 O O . ILE A 1 93 ? 7.708 1.586 9.912 1.00 76.12 93 ILE A O 1
ATOM 734 N N . LYS A 1 94 ? 9.247 1.202 11.500 1.00 76.19 94 LYS A N 1
ATOM 735 C CA . LYS A 1 94 ? 10.345 1.822 10.754 1.00 76.19 94 LYS A CA 1
ATOM 736 C C . LYS A 1 94 ? 10.775 0.925 9.589 1.00 76.19 94 LYS A C 1
ATOM 738 O O . LYS A 1 94 ? 11.177 -0.212 9.807 1.00 76.19 94 LYS A O 1
ATOM 743 N N . LYS A 1 95 ? 10.766 1.467 8.362 1.00 73.88 95 LYS A N 1
ATOM 744 C CA . LYS A 1 95 ? 11.245 0.785 7.138 1.00 73.88 95 LYS A CA 1
ATOM 745 C C . LYS A 1 95 ? 10.609 -0.598 6.929 1.00 73.88 95 LYS A C 1
ATOM 747 O O . LYS A 1 95 ? 11.306 -1.598 6.770 1.00 73.88 95 LYS A O 1
ATOM 752 N N . ALA A 1 96 ? 9.279 -0.646 6.919 1.00 68.81 96 ALA A N 1
ATOM 753 C CA . ALA A 1 96 ? 8.517 -1.890 6.796 1.00 68.81 96 ALA A CA 1
ATOM 754 C C . ALA A 1 96 ? 8.881 -2.741 5.559 1.00 68.81 96 ALA A C 1
ATOM 756 O O . ALA A 1 96 ? 8.817 -3.962 5.628 1.00 68.81 96 ALA A O 1
ATOM 757 N N . TYR A 1 97 ? 9.294 -2.115 4.450 1.00 62.72 97 TYR A N 1
ATOM 758 C CA . TYR A 1 97 ? 9.648 -2.822 3.211 1.00 62.72 97 TYR A CA 1
ATOM 759 C C . TYR A 1 97 ? 11.082 -3.373 3.186 1.00 62.72 97 TYR A C 1
ATOM 761 O O . TYR A 1 97 ? 11.339 -4.321 2.454 1.00 62.72 97 TYR A O 1
ATOM 769 N N . ASP A 1 98 ? 11.994 -2.828 3.999 1.00 75.75 98 ASP A N 1
ATOM 770 C CA . ASP A 1 98 ? 13.400 -3.269 4.042 1.00 75.75 98 ASP A CA 1
ATOM 771 C C . ASP A 1 98 ? 13.591 -4.508 4.940 1.00 75.75 98 ASP A C 1
ATOM 773 O O . ASP A 1 98 ? 14.610 -5.184 4.848 1.00 75.75 98 ASP A O 1
ATOM 777 N N . HIS A 1 99 ? 12.630 -4.789 5.828 1.00 69.50 99 HIS A N 1
ATOM 778 C CA . HIS A 1 99 ? 12.712 -5.846 6.848 1.00 69.50 99 HIS A CA 1
ATOM 779 C C . HIS A 1 99 ? 11.720 -6.998 6.612 1.00 69.50 99 HIS A C 1
ATOM 781 O O . HIS A 1 99 ? 11.465 -7.787 7.521 1.00 69.50 99 HIS A O 1
ATOM 787 N N . ALA A 1 100 ? 11.126 -7.082 5.420 1.00 63.28 100 ALA A N 1
ATOM 788 C CA . ALA A 1 100 ? 10.275 -8.205 5.047 1.00 63.28 100 ALA A CA 1
ATOM 789 C C . ALA A 1 100 ? 11.158 -9.428 4.739 1.00 63.28 100 ALA A C 1
ATOM 791 O O . ALA A 1 100 ? 11.971 -9.374 3.817 1.00 63.28 100 ALA A O 1
ATOM 792 N N . ASN A 1 101 ? 11.019 -10.489 5.540 1.00 49.81 101 ASN A N 1
ATOM 793 C CA . ASN A 1 101 ? 11.749 -11.756 5.402 1.00 49.81 101 ASN A CA 1
ATOM 794 C C . ASN A 1 101 ? 10.922 -12.808 4.660 1.00 49.81 101 ASN A C 1
ATOM 796 O O . ASN A 1 101 ? 9.690 -12.838 4.888 1.00 49.81 101 ASN A O 1
#